Protein AF-A0A7W3XSY8-F1 (afdb_monomer_lite)

Radius of gyration: 22.1 Å; chains: 1; bounding box: 40×34×80 Å

Secondary structure (DSSP, 8-state):
-----SSSHHHHHHHHHHHHHHHHT-HHHHHHHHHHHHHH-PPP-TT---HHHHHHHHHHHHHHHHHHHHTT---PPPPP---PPPHHHHHHHHHHTT-

Foldseek 3Di:
DDDDDDDPVVVVVVVVVLVVLVVCLDPVNVVVVLVVQVVVQDQDFPVRDGSVNVVVVCVVCVVVQSVCVSVVNDDDDDGDDDDDDDPVRVVVVVVVVVD

pLDDT: mean 79.2, std 14.71, range [36.03, 95.69]

Structure (mmCIF, N/CA/C/O backbone):
data_AF-A0A7W3XSY8-F1
#
_entry.id   AF-A0A7W3XSY8-F1
#
loop_
_atom_site.group_PDB
_atom_site.id
_atom_site.type_symbol
_atom_site.label_atom_id
_atom_site.label_alt_id
_atom_site.label_comp_id
_atom_site.label_asym_id
_atom_site.label_entity_id
_atom_site.label_seq_id
_atom_site.pdbx_PDB_ins_code
_atom_site.Cartn_x
_atom_site.Cartn_y
_atom_site.Cartn_z
_atom_site.occupancy
_atom_site.B_iso_or_equiv
_atom_site.auth_seq_id
_atom_site.auth_comp_id
_atom_site.auth_asym_id
_atom_site.auth_atom_id
_atom_site.pdbx_PDB_model_num
ATOM 1 N N . MET A 1 1 ? -3.000 19.004 46.689 1.00 51.09 1 MET A N 1
ATOM 2 C CA . MET A 1 1 ? -2.643 18.083 45.591 1.00 51.09 1 MET A CA 1
ATOM 3 C C . MET A 1 1 ? -3.919 17.743 44.848 1.00 51.09 1 MET A C 1
ATOM 5 O O . MET A 1 1 ? -4.761 17.080 45.434 1.00 51.09 1 MET A O 1
ATOM 9 N N . GLN A 1 2 ? -4.099 18.264 43.638 1.00 36.03 2 GLN A N 1
ATOM 10 C CA . GLN A 1 2 ? -5.099 17.791 42.678 1.00 36.03 2 GLN A CA 1
ATOM 11 C C . GLN A 1 2 ? -4.615 18.225 41.289 1.00 36.03 2 GLN A C 1
ATOM 13 O O . GLN A 1 2 ? -4.706 19.389 40.916 1.00 36.03 2 GLN A O 1
ATOM 18 N N . GLU A 1 3 ? -3.999 17.270 40.598 1.00 47.47 3 GLU A N 1
ATOM 19 C CA . GLU A 1 3 ? -3.495 17.348 39.229 1.00 47.47 3 GLU A CA 1
ATOM 20 C C . GLU A 1 3 ? -4.569 16.733 38.319 1.00 47.47 3 GLU A C 1
ATOM 22 O O . GLU A 1 3 ? -4.632 15.515 38.183 1.00 47.47 3 GLU A O 1
ATOM 27 N N . HIS A 1 4 ? -5.449 17.539 37.720 1.00 47.81 4 HIS A N 1
ATOM 28 C CA . HIS A 1 4 ? -6.389 17.068 36.692 1.00 47.81 4 HIS A CA 1
ATOM 29 C C . HIS A 1 4 ? -6.524 18.132 35.603 1.00 47.81 4 HIS A C 1
ATOM 31 O O . HIS A 1 4 ? -7.519 18.844 35.520 1.00 47.81 4 HIS A O 1
ATOM 37 N N . GLY A 1 5 ? -5.479 18.283 34.793 1.00 46.94 5 GLY A N 1
ATOM 38 C CA . GLY A 1 5 ? -5.420 19.339 33.785 1.00 46.94 5 GLY A CA 1
ATOM 39 C C . GLY A 1 5 ? -4.587 18.991 32.559 1.00 46.94 5 GLY A C 1
ATOM 40 O O . GLY A 1 5 ? -3.893 19.861 32.063 1.00 46.94 5 GLY A O 1
ATOM 41 N N . ALA A 1 6 ? -4.601 17.742 32.082 1.00 51.03 6 ALA A N 1
ATOM 42 C CA . ALA A 1 6 ? -3.987 17.389 30.796 1.00 51.03 6 ALA A CA 1
ATOM 43 C C . ALA A 1 6 ? -4.449 16.005 30.306 1.00 51.03 6 ALA A C 1
ATOM 45 O O . ALA A 1 6 ? -3.773 15.011 30.551 1.00 51.03 6 ALA A O 1
ATOM 46 N N . SER A 1 7 ? -5.599 15.894 29.633 1.00 54.09 7 SER A N 1
ATOM 47 C CA . SER A 1 7 ? -5.920 14.677 28.844 1.00 54.09 7 SER A CA 1
ATOM 48 C C . SER A 1 7 ? -6.974 14.858 27.748 1.00 54.09 7 SER A C 1
ATOM 50 O O . SER A 1 7 ? -7.118 13.978 26.910 1.00 54.09 7 SER A O 1
ATOM 52 N N . THR A 1 8 ? -7.681 15.987 27.675 1.00 56.41 8 THR A N 1
ATOM 53 C CA . THR A 1 8 ? -8.770 16.159 26.697 1.00 56.41 8 THR A CA 1
ATOM 54 C C . THR A 1 8 ? -8.288 16.415 25.263 1.00 56.41 8 THR A C 1
ATOM 56 O O . THR A 1 8 ? -8.971 16.024 24.324 1.00 56.41 8 THR A O 1
ATOM 59 N N . LEU A 1 9 ? -7.098 17.002 25.066 1.00 57.22 9 LEU A N 1
ATOM 60 C CA . LEU A 1 9 ? -6.609 17.369 23.727 1.00 57.22 9 LEU A CA 1
ATOM 61 C C . LEU A 1 9 ? -6.151 16.154 22.893 1.00 57.22 9 LEU A C 1
ATOM 63 O O . LEU A 1 9 ? -6.415 16.091 21.699 1.00 57.22 9 LEU A O 1
ATOM 67 N N . GLY A 1 10 ? -5.550 15.143 23.530 1.00 56.38 10 GLY A N 1
ATOM 68 C CA . GLY A 1 10 ? -5.064 13.937 22.842 1.00 56.38 10 GLY A CA 1
ATOM 69 C C . GLY A 1 10 ? -6.144 12.901 22.504 1.00 56.38 10 GLY A C 1
ATOM 70 O O . GLY A 1 10 ? -5.854 11.926 21.813 1.00 56.38 10 GLY A O 1
ATOM 71 N N . MET A 1 11 ? -7.374 13.070 23.000 1.00 56.19 11 MET A N 1
ATOM 72 C CA . MET A 1 11 ? -8.499 12.179 22.682 1.00 56.19 11 MET A CA 1
ATOM 73 C C . MET A 1 11 ? -9.182 12.594 21.374 1.00 56.19 11 MET A C 1
ATOM 75 O O . MET A 1 11 ? -9.412 11.741 20.522 1.00 56.19 11 MET A O 1
ATOM 79 N N . ALA A 1 12 ? -9.398 13.898 21.173 1.00 60.31 12 ALA A N 1
ATOM 80 C CA . ALA A 1 12 ? -10.009 14.434 19.956 1.00 60.31 12 ALA A CA 1
ATOM 81 C C . ALA A 1 12 ? -9.128 14.225 18.707 1.00 60.31 12 ALA A C 1
ATOM 83 O O . ALA A 1 12 ? -9.630 13.872 17.645 1.00 60.31 12 ALA A O 1
ATOM 84 N N . GLU A 1 13 ? -7.801 14.366 18.831 1.00 59.69 13 GLU A N 1
ATOM 85 C CA . GLU A 1 13 ? -6.864 14.073 17.731 1.00 59.69 13 GLU A CA 1
ATOM 86 C C . GLU A 1 13 ? -6.811 12.580 17.372 1.00 59.69 13 GLU A C 1
ATOM 88 O O . GLU A 1 13 ? -6.540 12.216 16.231 1.00 59.69 13 GLU A O 1
ATOM 93 N N . LYS A 1 14 ? -7.069 11.687 18.334 1.00 61.12 14 LYS A N 1
ATOM 94 C CA . LYS A 1 14 ? -7.110 10.246 18.062 1.00 61.12 14 LYS A CA 1
ATOM 95 C C . LYS A 1 14 ? -8.379 9.834 17.328 1.00 61.12 14 LYS A C 1
ATOM 97 O O . LYS A 1 14 ? -8.290 8.973 16.457 1.00 61.12 14 LYS A O 1
ATOM 102 N N . GLU A 1 15 ? -9.521 10.434 17.655 1.00 62.06 15 GLU A N 1
ATOM 103 C CA . GLU A 1 15 ? -10.778 10.209 16.931 1.00 62.06 15 GLU A CA 1
ATOM 104 C C . GLU A 1 15 ? -10.674 10.658 15.470 1.00 62.06 15 GLU A C 1
ATOM 106 O O . GLU A 1 15 ? -11.021 9.887 14.578 1.00 62.06 15 GLU A O 1
ATOM 111 N N . THR A 1 16 ? -10.082 1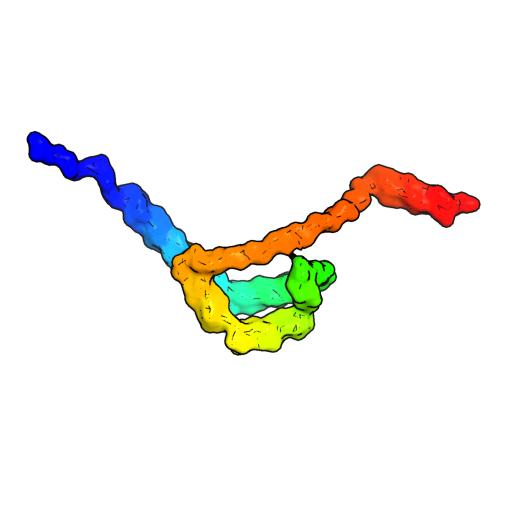1.825 15.199 1.00 71.69 16 THR A N 1
ATOM 112 C CA . THR A 1 16 ? -9.937 12.320 13.818 1.00 71.69 16 THR A CA 1
ATOM 113 C C . THR A 1 16 ? -8.997 11.451 12.977 1.00 71.69 16 THR A C 1
ATOM 115 O O . THR A 1 16 ? -9.262 11.199 11.803 1.00 71.69 16 THR A O 1
ATOM 118 N N . VAL A 1 17 ? -7.915 10.930 13.566 1.00 72.19 17 VAL A N 1
ATOM 119 C CA . VAL A 1 17 ? -7.002 9.997 12.880 1.00 72.19 17 VAL A CA 1
ATOM 120 C C . VAL A 1 17 ? -7.678 8.650 12.602 1.00 72.19 17 VAL A C 1
ATOM 122 O O . VAL A 1 17 ? -7.430 8.055 11.554 1.00 72.19 17 VAL A O 1
ATOM 125 N N . GLN A 1 18 ? -8.539 8.173 13.505 1.00 72.38 18 GLN A N 1
ATOM 126 C CA . GLN A 1 18 ? -9.322 6.947 13.306 1.00 72.38 18 GLN A CA 1
ATOM 127 C C . GLN A 1 18 ? -10.365 7.120 12.190 1.00 72.38 18 GLN A C 1
ATOM 129 O O . GLN A 1 18 ? -10.483 6.238 11.338 1.00 72.38 18 GLN A O 1
ATOM 134 N N . GLU A 1 19 ? -11.061 8.261 12.139 1.00 76.50 19 GLU A N 1
ATOM 135 C CA . GLU A 1 19 ? -11.997 8.590 11.052 1.00 76.50 19 GLU A CA 1
ATOM 136 C C . GLU A 1 19 ? -11.288 8.676 9.695 1.00 76.50 19 GLU A C 1
ATOM 138 O O . GLU A 1 19 ? -11.694 8.008 8.741 1.00 76.50 19 GLU A O 1
ATOM 143 N N . LEU A 1 20 ? -10.168 9.403 9.618 1.00 77.94 20 LEU A N 1
ATOM 144 C CA . LEU A 1 20 ? -9.360 9.499 8.396 1.00 77.94 20 LEU A CA 1
ATOM 145 C C . LEU A 1 20 ? -8.802 8.138 7.956 1.00 77.94 20 LEU A C 1
ATOM 147 O O . LEU A 1 20 ? -8.732 7.855 6.760 1.00 77.94 20 LEU A O 1
ATOM 151 N N . ALA A 1 21 ? -8.410 7.277 8.899 1.00 78.50 21 ALA A N 1
ATOM 152 C CA . ALA A 1 21 ? -7.985 5.914 8.589 1.00 78.50 21 ALA A CA 1
ATOM 153 C C . ALA A 1 21 ? -9.143 5.071 8.030 1.00 78.50 21 ALA A C 1
ATOM 155 O O . ALA A 1 21 ? -8.926 4.267 7.122 1.00 78.50 21 ALA A O 1
ATOM 156 N N . GLY A 1 22 ? -10.367 5.280 8.523 1.00 80.62 22 GLY A N 1
ATOM 157 C CA . GLY A 1 22 ? -11.579 4.680 7.969 1.00 80.62 22 GLY A CA 1
ATOM 158 C C . GLY A 1 22 ? -11.797 5.069 6.506 1.00 80.62 22 GLY A C 1
ATOM 159 O O . GLY A 1 22 ? -11.946 4.191 5.657 1.00 80.62 22 GLY A O 1
ATOM 160 N N . GLU A 1 23 ? -11.724 6.364 6.190 1.00 85.88 23 GLU A N 1
ATOM 161 C CA . GLU A 1 23 ? -11.859 6.866 4.813 1.00 85.88 23 GLU A CA 1
ATOM 162 C C . GLU A 1 23 ? -10.713 6.411 3.896 1.00 85.88 23 GLU A C 1
ATOM 164 O O . GLU A 1 23 ? -10.926 6.071 2.729 1.00 85.88 23 GLU A O 1
ATOM 169 N N . LEU A 1 24 ? -9.483 6.365 4.414 1.00 88.50 24 LEU A N 1
ATOM 170 C CA . LEU A 1 24 ? -8.310 5.919 3.664 1.00 88.50 24 LEU A CA 1
ATOM 171 C C . LEU A 1 24 ? -8.441 4.455 3.226 1.00 88.50 24 LEU A C 1
ATOM 173 O O . LEU A 1 24 ? -8.071 4.112 2.098 1.00 88.50 24 LEU A O 1
ATOM 177 N N . LEU A 1 25 ? -8.948 3.605 4.120 1.00 89.94 25 LEU A N 1
ATOM 178 C CA . LEU A 1 25 ? -9.081 2.163 3.913 1.00 89.94 25 LEU A CA 1
ATOM 179 C C . LEU A 1 25 ? -10.425 1.759 3.298 1.00 89.94 25 LEU A C 1
ATOM 181 O O . LEU A 1 25 ? -10.671 0.564 3.100 1.00 89.94 25 LEU A O 1
ATOM 185 N N . ASP A 1 26 ? -11.264 2.736 2.955 1.00 91.94 26 ASP A N 1
ATOM 186 C CA . ASP A 1 26 ? -12.504 2.508 2.233 1.00 91.94 26 ASP A CA 1
ATOM 187 C C . ASP A 1 26 ? -12.252 1.791 0.895 1.00 91.94 26 ASP A C 1
ATOM 189 O O . ASP A 1 26 ? -11.301 2.068 0.156 1.00 91.94 26 ASP A O 1
ATOM 193 N N . SER A 1 27 ? -13.130 0.843 0.569 1.00 90.81 27 SER A N 1
ATOM 194 C CA . SER A 1 27 ? -12.961 -0.008 -0.608 1.00 90.81 27 SER A CA 1
ATOM 195 C C . SER A 1 27 ? -12.996 0.774 -1.923 1.00 90.81 27 SER A C 1
ATOM 197 O O . SER A 1 27 ? -12.219 0.461 -2.833 1.00 90.81 27 SER A O 1
ATOM 199 N N . ASP A 1 28 ? -13.814 1.825 -2.022 1.00 93.56 28 ASP A N 1
ATOM 200 C CA . ASP A 1 28 ? -13.864 2.667 -3.214 1.00 93.56 28 ASP A CA 1
ATOM 201 C C . ASP A 1 28 ? -12.602 3.512 -3.322 1.00 93.56 28 ASP A C 1
ATOM 203 O O . ASP A 1 28 ? -12.043 3.651 -4.417 1.00 93.56 28 ASP A O 1
ATOM 207 N N . ASN A 1 29 ? -12.102 4.025 -2.196 1.00 94.50 29 ASN A N 1
ATOM 208 C CA . ASN A 1 29 ? -10.835 4.744 -2.167 1.00 94.50 29 ASN A CA 1
ATOM 209 C C . ASN A 1 29 ? -9.658 3.871 -2.625 1.00 94.50 29 ASN A C 1
ATOM 211 O O . ASN A 1 29 ? -8.907 4.264 -3.525 1.00 94.50 29 ASN A O 1
ATOM 215 N N . LEU A 1 30 ? -9.542 2.656 -2.089 1.00 93.44 30 LEU A N 1
ATOM 216 C CA . LEU A 1 30 ? -8.493 1.707 -2.470 1.00 93.44 30 LEU A CA 1
ATOM 217 C C . LEU A 1 30 ? -8.585 1.308 -3.951 1.00 93.44 30 LEU A C 1
ATOM 219 O O . LEU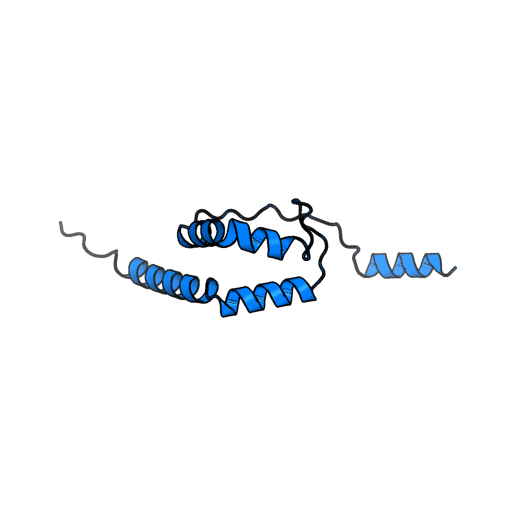 A 1 30 ? -7.566 1.231 -4.644 1.00 93.44 30 LEU A O 1
ATOM 223 N N . ASN A 1 31 ? -9.798 1.126 -4.476 1.00 94.12 31 ASN A N 1
ATOM 224 C CA . ASN A 1 31 ? -10.013 0.845 -5.895 1.00 94.12 31 ASN A CA 1
ATOM 225 C C . ASN A 1 31 ? -9.590 2.019 -6.792 1.00 94.12 31 ASN A C 1
ATOM 227 O O . ASN A 1 31 ? -8.983 1.802 -7.848 1.00 94.12 31 ASN A O 1
ATOM 231 N N . ARG A 1 32 ? -9.888 3.264 -6.394 1.00 95.31 32 ARG A N 1
ATOM 232 C CA . ARG A 1 32 ? -9.413 4.465 -7.105 1.00 95.31 32 ARG A CA 1
ATOM 233 C C . ARG A 1 32 ? -7.887 4.554 -7.078 1.00 95.31 32 ARG A C 1
ATOM 235 O O . ARG A 1 32 ? -7.285 4.783 -8.128 1.00 95.31 32 ARG A O 1
ATOM 242 N N . ALA A 1 33 ? -7.270 4.304 -5.924 1.00 92.62 33 ALA A N 1
ATOM 243 C CA . ALA A 1 33 ? -5.818 4.303 -5.773 1.00 92.62 33 ALA A CA 1
ATOM 244 C C . ALA A 1 33 ? -5.152 3.270 -6.696 1.00 92.62 33 ALA A C 1
ATOM 246 O O . ALA A 1 33 ? -4.245 3.619 -7.454 1.00 92.62 33 ALA A O 1
ATOM 247 N N . TYR A 1 34 ? -5.656 2.031 -6.726 1.00 92.06 34 TYR A N 1
ATOM 248 C CA . TYR A 1 34 ? -5.139 0.990 -7.620 1.00 92.06 34 TYR A CA 1
ATOM 249 C C . TYR A 1 34 ? -5.222 1.396 -9.100 1.00 92.06 34 TYR A C 1
ATOM 251 O O . TYR A 1 34 ? -4.241 1.276 -9.839 1.00 92.06 34 TYR A O 1
ATOM 259 N N . LYS A 1 35 ? -6.367 1.935 -9.543 1.00 93.94 35 LYS A N 1
ATOM 260 C CA . LYS A 1 35 ? -6.540 2.412 -10.927 1.00 93.94 35 LYS A CA 1
ATOM 261 C C . LYS A 1 35 ? -5.537 3.510 -11.282 1.00 93.94 35 LYS A C 1
ATOM 263 O O . LYS A 1 35 ? -4.993 3.497 -12.386 1.00 93.94 35 LYS A O 1
ATOM 268 N N . GLN A 1 36 ? -5.271 4.433 -10.360 1.00 94.31 36 GLN A N 1
ATOM 269 C CA . GLN A 1 36 ? -4.299 5.500 -10.578 1.00 94.31 36 GLN A CA 1
ATOM 270 C C . GLN A 1 36 ? -2.867 4.962 -10.679 1.00 94.31 36 GLN A C 1
ATOM 272 O O . GLN A 1 36 ? -2.135 5.372 -11.577 1.00 94.31 36 GLN A O 1
ATOM 277 N N . VAL A 1 37 ? -2.477 4.021 -9.813 1.00 91.12 37 VAL A N 1
ATOM 278 C CA . VAL A 1 37 ? -1.156 3.367 -9.876 1.00 91.12 37 VAL A CA 1
ATOM 279 C C . VAL A 1 37 ? -0.979 2.651 -11.211 1.00 91.12 37 VAL A C 1
ATOM 281 O O . VAL A 1 37 ? 0.036 2.846 -11.879 1.00 91.12 37 VAL A O 1
ATOM 284 N N . LYS A 1 38 ? -2.006 1.916 -11.656 1.00 90.38 38 LYS A N 1
ATOM 285 C CA . LYS A 1 38 ? -2.022 1.288 -12.981 1.00 90.38 38 LYS A CA 1
ATOM 286 C C . LYS A 1 38 ? -1.839 2.308 -14.099 1.00 90.38 38 LYS A C 1
ATOM 288 O O . LYS A 1 38 ? -1.005 2.089 -14.962 1.00 90.38 38 LYS A O 1
ATOM 293 N N . ARG A 1 39 ? -2.540 3.445 -14.046 1.00 91.50 39 ARG A N 1
ATOM 294 C CA . ARG A 1 39 ? -2.427 4.525 -15.044 1.00 91.50 39 ARG A CA 1
ATOM 295 C C . ARG A 1 39 ? -1.060 5.216 -15.056 1.00 91.50 39 ARG A C 1
ATOM 297 O O . ARG A 1 39 ? -0.692 5.795 -16.070 1.00 91.50 39 ARG A O 1
ATOM 304 N N . ASN A 1 40 ? -0.327 5.206 -13.947 1.00 89.38 40 ASN A N 1
ATOM 305 C CA . ASN A 1 40 ? 0.977 5.863 -13.869 1.00 89.38 40 ASN A CA 1
ATOM 306 C C . ASN A 1 40 ? 2.103 5.027 -14.503 1.00 89.38 40 ASN A C 1
ATOM 308 O O . ASN A 1 40 ? 3.136 5.606 -14.825 1.00 89.38 40 ASN A O 1
ATOM 312 N N . HIS A 1 41 ? 1.917 3.709 -14.686 1.00 81.62 41 HIS A N 1
ATOM 313 C CA . HIS A 1 41 ? 2.873 2.801 -15.349 1.00 81.62 41 HIS A CA 1
ATOM 314 C C . HIS A 1 41 ? 4.342 3.002 -14.907 1.00 81.62 41 HIS A C 1
ATOM 316 O O . HIS A 1 41 ? 5.263 3.008 -15.723 1.00 81.62 41 HIS A O 1
ATOM 322 N N . GLY A 1 42 ? 4.559 3.226 -13.607 1.00 79.94 42 GLY A N 1
ATOM 323 C CA . GLY A 1 42 ? 5.885 3.495 -13.051 1.00 79.94 42 GLY A CA 1
ATOM 324 C C . GLY A 1 42 ? 6.811 2.277 -13.088 1.00 79.94 42 GLY A C 1
ATOM 325 O O . GLY A 1 42 ? 6.361 1.139 -13.205 1.00 79.94 42 GLY A O 1
ATOM 326 N N . ALA A 1 43 ? 8.117 2.521 -12.951 1.00 82.56 43 ALA A N 1
ATOM 327 C CA . ALA A 1 43 ? 9.094 1.451 -12.763 1.00 82.56 43 ALA A CA 1
ATOM 328 C C . ALA A 1 43 ? 8.824 0.687 -11.448 1.00 82.56 43 ALA A C 1
ATOM 330 O O . ALA A 1 43 ? 8.389 1.313 -10.475 1.00 82.56 43 ALA A O 1
ATOM 331 N N . PRO A 1 44 ? 9.098 -0.631 -11.402 1.00 85.06 44 PRO A N 1
ATOM 332 C CA . PRO A 1 44 ? 8.915 -1.430 -10.196 1.00 85.06 44 PRO A CA 1
ATOM 333 C C . PRO A 1 44 ? 9.783 -0.923 -9.038 1.00 85.06 44 PRO A C 1
ATOM 335 O O . PRO A 1 44 ? 10.836 -0.304 -9.236 1.00 85.06 44 PRO A O 1
ATOM 338 N N . GLY A 1 45 ? 9.312 -1.186 -7.819 1.00 85.88 45 GLY A N 1
ATOM 339 C CA . GLY A 1 45 ? 10.024 -0.866 -6.588 1.00 85.88 45 GLY A CA 1
ATOM 340 C C . GLY A 1 45 ? 11.213 -1.794 -6.333 1.00 85.88 45 GLY A C 1
ATOM 341 O O . GLY A 1 45 ? 11.628 -2.578 -7.183 1.00 85.88 45 GLY A O 1
ATOM 342 N N . ILE A 1 46 ? 11.762 -1.721 -5.118 1.00 85.06 46 ILE A N 1
ATOM 343 C CA . ILE A 1 46 ? 12.859 -2.604 -4.678 1.00 85.06 46 ILE A CA 1
ATOM 344 C C . ILE A 1 46 ? 12.448 -4.082 -4.594 1.00 85.06 46 ILE A C 1
ATOM 346 O O . ILE A 1 46 ? 13.305 -4.958 -4.554 1.00 85.06 46 ILE A O 1
ATOM 350 N N . ASP A 1 47 ? 11.145 -4.338 -4.517 1.00 84.12 47 ASP A N 1
ATOM 351 C CA . ASP A 1 47 ? 10.523 -5.659 -4.498 1.00 84.12 47 ASP A CA 1
ATOM 352 C C . ASP A 1 47 ? 10.395 -6.262 -5.903 1.00 84.12 47 ASP A C 1
ATOM 354 O O . ASP A 1 47 ? 10.077 -7.440 -6.030 1.00 84.12 47 ASP A O 1
ATOM 358 N N . GLY A 1 48 ? 10.658 -5.476 -6.953 1.00 87.06 48 GLY A N 1
ATOM 359 C CA . GLY A 1 48 ? 10.569 -5.913 -8.343 1.00 87.06 48 GLY A CA 1
ATOM 360 C C . GLY A 1 48 ? 9.141 -6.102 -8.858 1.00 87.06 48 GLY A C 1
ATOM 361 O O . GLY A 1 48 ? 8.984 -6.480 -10.015 1.00 87.06 48 GLY A O 1
ATOM 362 N N . MET A 1 49 ? 8.118 -5.816 -8.046 1.00 89.88 49 MET A N 1
ATOM 363 C CA . MET A 1 49 ? 6.722 -6.083 -8.389 1.00 89.88 49 MET A CA 1
ATOM 364 C C . MET A 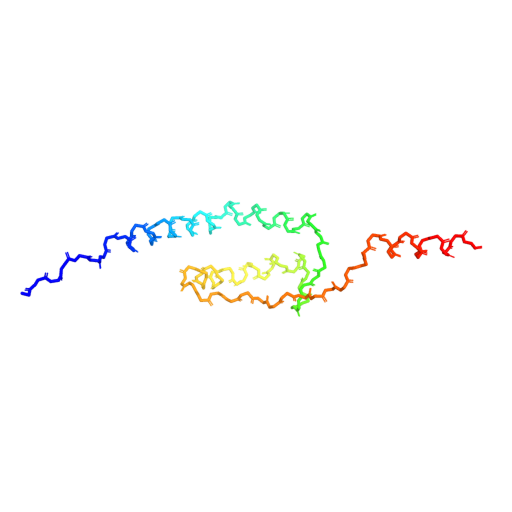1 49 ? 6.217 -5.088 -9.437 1.00 89.88 49 MET A C 1
ATOM 366 O O . MET A 1 49 ? 6.250 -3.869 -9.225 1.00 89.88 49 MET A O 1
ATOM 370 N N . ILE A 1 50 ? 5.708 -5.602 -10.558 1.00 89.88 50 ILE A N 1
ATOM 371 C CA . ILE A 1 50 ? 5.046 -4.777 -11.581 1.00 89.88 50 ILE A CA 1
ATOM 372 C C . ILE A 1 50 ? 3.548 -4.630 -11.290 1.00 89.88 50 ILE A C 1
ATOM 374 O O . ILE A 1 50 ? 2.948 -5.379 -10.515 1.00 89.88 50 ILE A O 1
ATOM 378 N N . VAL A 1 51 ? 2.901 -3.640 -11.907 1.00 87.88 51 VAL A N 1
ATOM 379 C CA . VAL A 1 51 ? 1.504 -3.304 -11.584 1.00 87.88 51 VAL A CA 1
ATOM 380 C C . VAL A 1 51 ? 0.508 -4.403 -11.974 1.00 87.88 51 VAL A C 1
ATOM 382 O O . VAL A 1 51 ? -0.572 -4.518 -11.385 1.00 87.88 51 VAL A O 1
ATOM 385 N N . GLU A 1 52 ? 0.880 -5.242 -12.936 1.00 87.94 52 GLU A N 1
ATOM 386 C CA . GLU A 1 52 ? 0.151 -6.436 -13.355 1.00 87.94 52 GLU A CA 1
ATOM 387 C C . GLU A 1 52 ? 0.136 -7.515 -12.259 1.00 87.94 52 GLU A C 1
ATOM 389 O O . GLU A 1 52 ? -0.876 -8.194 -12.081 1.00 87.94 52 GLU A O 1
ATOM 394 N N . GLU A 1 53 ? 1.217 -7.629 -11.484 1.00 90.81 53 GLU A N 1
ATOM 395 C CA . GLU A 1 53 ? 1.371 -8.583 -10.375 1.00 90.81 53 GLU A CA 1
ATOM 396 C C . GLU A 1 53 ? 0.730 -8.076 -9.076 1.00 90.81 53 GLU A C 1
ATOM 398 O O . GLU A 1 53 ? 0.327 -8.866 -8.218 1.00 90.81 53 GLU A O 1
ATOM 403 N N . ALA A 1 54 ? 0.555 -6.756 -8.956 1.00 90.62 54 ALA A N 1
ATOM 404 C CA . ALA A 1 54 ? 0.002 -6.130 -7.761 1.00 90.62 54 ALA A CA 1
ATOM 405 C C . ALA A 1 54 ? -1.431 -6.593 -7.446 1.00 90.62 54 ALA A C 1
ATOM 407 O O . ALA A 1 54 ? -1.770 -6.790 -6.282 1.00 90.62 54 ALA A O 1
ATOM 408 N N . LEU A 1 55 ? -2.295 -6.791 -8.451 1.00 90.88 55 LEU A N 1
ATOM 409 C CA . LEU A 1 55 ? -3.685 -7.195 -8.198 1.00 90.88 55 LEU A CA 1
ATOM 410 C C . LEU A 1 55 ? -3.806 -8.633 -7.654 1.00 90.88 55 LEU A C 1
ATOM 412 O O . LEU A 1 55 ? -4.512 -8.808 -6.658 1.00 90.88 55 LEU A O 1
ATOM 416 N N . PRO A 1 56 ? -3.155 -9.654 -8.249 1.00 93.56 56 PRO A N 1
ATOM 417 C CA . PRO A 1 56 ? -3.062 -10.984 -7.648 1.00 93.56 56 PRO A CA 1
ATOM 418 C C . PRO A 1 56 ? -2.540 -10.953 -6.209 1.00 93.56 56 PRO A C 1
ATOM 420 O O . PRO A 1 56 ? -3.181 -11.520 -5.325 1.00 93.56 56 PRO A O 1
ATOM 423 N N . TRP A 1 57 ? -1.448 -10.224 -5.957 1.00 93.50 57 TRP A N 1
ATOM 424 C CA . TRP A 1 57 ? -0.859 -10.140 -4.622 1.00 93.50 57 TRP A CA 1
ATOM 425 C C . TRP A 1 57 ? -1.813 -9.502 -3.607 1.00 93.50 57 TRP A C 1
ATOM 427 O O . TRP A 1 57 ? -2.022 -10.048 -2.522 1.00 93.50 57 TRP A O 1
ATOM 437 N N . LEU A 1 58 ? -2.460 -8.390 -3.980 1.00 93.06 58 LEU A N 1
ATOM 438 C CA . LEU A 1 58 ? -3.446 -7.717 -3.137 1.00 93.06 58 LEU A CA 1
ATOM 439 C C . LEU A 1 58 ? -4.625 -8.636 -2.812 1.00 93.06 58 LEU A C 1
ATOM 441 O O . LEU A 1 58 ? -5.069 -8.647 -1.673 1.00 93.06 58 LEU A O 1
ATOM 445 N N . ARG A 1 59 ? -5.123 -9.445 -3.753 1.00 92.31 59 ARG A N 1
ATOM 446 C CA . ARG A 1 59 ? -6.232 -10.379 -3.47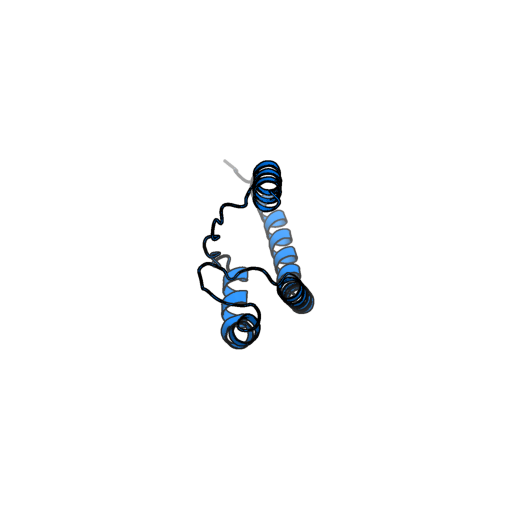1 1.00 92.31 59 ARG A CA 1
ATOM 447 C C . ARG A 1 59 ? -5.892 -11.403 -2.391 1.00 92.31 59 ARG A C 1
ATOM 449 O O . ARG A 1 59 ? -6.773 -11.768 -1.623 1.00 92.31 59 ARG A O 1
ATOM 456 N N . GLU A 1 60 ? -4.642 -11.844 -2.334 1.00 95.69 60 GLU A N 1
ATOM 457 C CA . GLU A 1 60 ? -4.179 -12.833 -1.359 1.00 95.69 60 GLU A CA 1
ATOM 458 C C . GLU A 1 60 ? -3.782 -12.200 -0.012 1.00 95.69 60 GLU A C 1
ATOM 460 O O . GLU A 1 60 ? -3.997 -12.793 1.044 1.00 95.69 60 GLU A O 1
ATOM 465 N N . HIS A 1 61 ? -3.237 -10.978 -0.026 1.00 94.44 61 HIS A N 1
ATOM 466 C CA . HIS A 1 61 ? -2.612 -10.360 1.152 1.00 94.44 61 HIS A CA 1
ATOM 467 C C . HIS A 1 61 ? -3.398 -9.184 1.753 1.00 94.44 61 HIS A C 1
ATOM 469 O O . HIS A 1 61 ? -3.015 -8.682 2.815 1.00 94.44 61 HIS A O 1
ATOM 475 N N . ARG A 1 62 ? -4.491 -8.740 1.113 1.00 93.19 62 ARG A N 1
ATOM 476 C CA . ARG A 1 62 ? -5.252 -7.530 1.481 1.00 93.19 62 ARG A CA 1
ATOM 477 C C . ARG A 1 62 ? -5.613 -7.475 2.955 1.00 93.19 62 ARG A C 1
ATOM 479 O O . ARG A 1 62 ? -5.330 -6.466 3.585 1.00 93.19 62 ARG A O 1
ATOM 486 N N . ASP A 1 63 ? -6.207 -8.525 3.507 1.00 93.38 63 ASP A N 1
ATOM 487 C CA . ASP A 1 63 ? -6.741 -8.459 4.871 1.00 93.38 63 ASP A CA 1
ATOM 488 C C . ASP A 1 63 ? -5.623 -8.246 5.901 1.00 93.38 63 ASP A C 1
ATOM 490 O O . ASP A 1 63 ? -5.725 -7.375 6.765 1.00 93.38 63 ASP A O 1
ATOM 494 N N . LYS A 1 64 ? -4.493 -8.948 5.735 1.00 94.75 64 LYS A N 1
ATOM 495 C CA . LYS A 1 64 ? -3.298 -8.764 6.574 1.00 94.75 64 LYS A CA 1
ATOM 496 C C . LYS A 1 64 ? -2.690 -7.371 6.404 1.00 94.75 64 LYS A C 1
ATOM 498 O O . LYS A 1 64 ? -2.276 -6.758 7.388 1.00 94.75 64 LYS A O 1
ATOM 503 N N . LEU A 1 65 ? -2.634 -6.866 5.170 1.00 92.75 65 LEU A N 1
ATOM 504 C CA . LEU A 1 65 ? -2.131 -5.524 4.879 1.00 92.75 65 LEU A CA 1
ATOM 505 C C . LEU A 1 65 ? -2.990 -4.453 5.563 1.00 92.75 65 LEU A C 1
ATOM 507 O O . LEU A 1 65 ? -2.453 -3.630 6.302 1.00 92.75 65 LEU A O 1
ATOM 511 N N . LEU A 1 66 ? -4.310 -4.489 5.363 1.00 92.50 66 LEU A N 1
ATOM 512 C CA . LEU A 1 66 ? -5.244 -3.521 5.941 1.00 92.50 66 LEU A CA 1
ATOM 513 C C . LEU A 1 66 ? -5.207 -3.552 7.468 1.00 92.50 66 LEU A C 1
ATOM 515 O O . LEU A 1 66 ? -5.089 -2.495 8.085 1.00 92.50 66 LEU A O 1
ATOM 519 N N . GLN A 1 67 ? -5.201 -4.745 8.068 1.00 92.56 67 GLN A N 1
ATOM 520 C CA . GLN A 1 67 ? -5.058 -4.893 9.514 1.00 92.56 67 GLN A CA 1
ATOM 521 C C . GLN A 1 67 ? -3.755 -4.256 10.016 1.00 92.56 67 GLN A C 1
ATOM 523 O O . GLN A 1 67 ? -3.763 -3.505 10.989 1.00 92.56 67 GLN A O 1
ATOM 528 N N . SER A 1 68 ? -2.629 -4.486 9.330 1.00 92.62 68 SER A N 1
ATOM 529 C CA . SER A 1 68 ? -1.351 -3.888 9.732 1.00 92.62 68 SER A CA 1
ATOM 530 C C . SER A 1 68 ? -1.351 -2.356 9.656 1.00 92.62 68 SER A C 1
ATOM 532 O O . SER A 1 68 ? -0.692 -1.712 10.472 1.00 92.62 68 SER A O 1
ATOM 534 N N . ILE A 1 69 ? -2.091 -1.766 8.710 1.00 90.31 69 ILE A N 1
ATOM 535 C CA . ILE A 1 69 ? -2.236 -0.311 8.584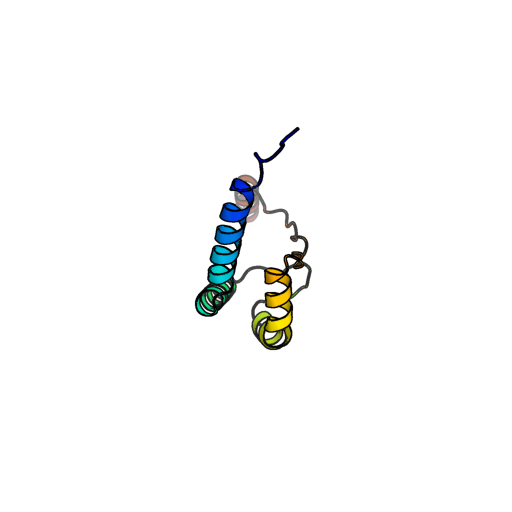 1.00 90.31 69 ILE A CA 1
ATOM 536 C C . ILE A 1 69 ? -3.127 0.228 9.710 1.00 90.31 69 ILE A C 1
ATOM 538 O O . ILE A 1 69 ? -2.741 1.196 10.361 1.00 90.31 69 ILE A O 1
ATOM 542 N N . GLN A 1 70 ? -4.258 -0.426 9.996 1.00 88.19 70 GLN A N 1
ATOM 543 C CA . GLN A 1 70 ? -5.159 -0.055 11.099 1.00 88.19 70 GLN A CA 1
ATOM 544 C C . GLN A 1 70 ? -4.469 -0.117 12.465 1.00 88.19 70 GLN A C 1
ATOM 546 O O . GLN A 1 70 ? -4.658 0.759 13.303 1.00 88.19 70 GLN A O 1
ATOM 551 N N . GLU A 1 71 ? -3.628 -1.128 12.681 1.00 89.25 71 GLU A N 1
ATOM 552 C CA . GLU A 1 71 ? -2.853 -1.287 13.915 1.00 89.25 71 GLU A CA 1
ATOM 553 C C . GLU A 1 71 ? -1.602 -0.387 13.968 1.00 89.25 71 GLU A C 1
ATOM 555 O O . GLU A 1 71 ? -0.868 -0.419 14.957 1.00 89.25 71 GLU A O 1
ATOM 560 N N . GLY A 1 72 ? -1.313 0.381 12.909 1.00 88.12 72 GLY A N 1
ATOM 561 C CA . GLY A 1 72 ? -0.123 1.236 12.816 1.00 88.12 72 GLY A CA 1
ATOM 562 C C . GLY A 1 72 ? 1.205 0.469 12.725 1.00 88.12 72 GLY A C 1
ATOM 563 O O . GLY A 1 72 ? 2.267 1.022 13.006 1.00 88.12 72 GLY A O 1
ATOM 564 N N . LYS A 1 73 ? 1.166 -0.816 12.356 1.00 92.06 73 LYS A N 1
ATOM 565 C CA . LYS A 1 73 ? 2.333 -1.711 12.245 1.00 92.06 73 LYS A CA 1
ATOM 566 C C . LYS A 1 73 ? 2.910 -1.790 10.833 1.00 92.06 73 LYS A C 1
ATOM 568 O O . LYS A 1 73 ? 4.003 -2.332 10.657 1.00 92.06 73 LYS A O 1
ATOM 573 N N . TYR A 1 74 ? 2.188 -1.288 9.834 1.00 90.81 74 TYR A N 1
ATOM 574 C CA . TYR A 1 74 ? 2.646 -1.268 8.451 1.00 90.81 74 TYR A CA 1
ATOM 575 C C . TYR A 1 74 ? 3.929 -0.440 8.306 1.00 90.81 74 TYR A C 1
ATOM 577 O O . TYR A 1 74 ? 3.991 0.719 8.715 1.00 90.81 74 TYR A O 1
ATOM 585 N N . LYS A 1 75 ? 4.959 -1.038 7.701 1.00 90.94 75 LYS A N 1
ATOM 586 C CA . LYS A 1 75 ? 6.221 -0.369 7.376 1.00 90.94 75 LYS A CA 1
ATOM 587 C C . LYS A 1 75 ? 6.372 -0.329 5.868 1.00 90.94 75 LYS A C 1
ATOM 589 O O . LYS A 1 75 ? 6.359 -1.370 5.218 1.00 90.94 75 LYS A O 1
ATOM 594 N N . THR A 1 76 ? 6.524 0.871 5.325 1.00 88.62 76 THR A N 1
ATOM 595 C CA . THR A 1 76 ? 6.762 1.051 3.898 1.00 88.62 76 THR A CA 1
ATOM 596 C C . THR A 1 76 ? 8.141 0.526 3.517 1.00 88.62 76 THR A C 1
ATOM 598 O O . THR A 1 76 ? 9.123 0.701 4.244 1.00 88.62 76 THR A O 1
ATOM 601 N N . SER A 1 77 ? 8.218 -0.114 2.353 1.00 86.38 77 SER A N 1
ATOM 602 C CA . SER A 1 77 ? 9.493 -0.495 1.757 1.00 86.38 77 SER A CA 1
ATOM 603 C C . SER A 1 77 ? 10.328 0.753 1.439 1.00 86.38 77 SER A C 1
ATOM 605 O O . SER A 1 77 ? 9.768 1.780 1.035 1.00 86.38 77 SER A O 1
ATOM 607 N N . PRO A 1 78 ? 11.662 0.697 1.594 1.00 84.88 78 PRO A N 1
ATOM 608 C CA . PRO A 1 78 ? 12.524 1.798 1.191 1.00 84.88 78 PRO A CA 1
ATOM 609 C C . PRO A 1 78 ? 12.356 2.133 -0.299 1.00 84.88 78 PRO A C 1
ATOM 611 O O . PRO A 1 78 ? 12.177 1.256 -1.142 1.00 84.88 78 PRO A O 1
ATOM 614 N N . VAL A 1 79 ? 12.419 3.424 -0.631 1.00 81.62 79 VAL A N 1
ATOM 615 C CA . VAL A 1 79 ? 12.222 3.914 -2.004 1.00 81.62 79 VAL A CA 1
ATOM 616 C C . VAL A 1 79 ? 13.501 3.735 -2.822 1.00 81.62 79 VAL A C 1
ATOM 618 O O . VAL A 1 79 ? 14.586 4.125 -2.380 1.00 81.62 79 VAL A O 1
ATOM 621 N N . TRP A 1 80 ? 13.378 3.207 -4.045 1.00 75.38 80 TRP A N 1
ATOM 622 C CA . TRP A 1 80 ? 14.514 3.100 -4.958 1.00 75.38 80 TRP A CA 1
ATOM 623 C C . TRP A 1 80 ? 14.905 4.480 -5.502 1.00 75.38 80 TRP A C 1
ATOM 625 O O . TRP A 1 80 ? 14.130 5.149 -6.186 1.00 75.38 80 TRP A O 1
ATOM 635 N N . ARG A 1 81 ? 16.124 4.930 -5.191 1.00 76.88 81 ARG A N 1
ATOM 636 C CA . ARG A 1 81 ? 16.650 6.212 -5.673 1.00 76.88 81 ARG A CA 1
ATOM 637 C C . ARG A 1 81 ? 17.290 6.037 -7.047 1.00 76.88 81 ARG A C 1
ATOM 639 O O . ARG A 1 81 ? 18.437 5.609 -7.146 1.00 76.88 81 ARG A O 1
ATOM 646 N N . LYS A 1 82 ? 16.572 6.422 -8.103 1.00 66.19 82 LYS A N 1
ATOM 647 C CA . LYS A 1 82 ? 17.149 6.584 -9.443 1.00 66.19 82 LYS A CA 1
ATOM 648 C C . LYS A 1 82 ? 17.662 8.016 -9.607 1.00 66.19 82 LYS A C 1
ATOM 650 O O . LYS A 1 82 ? 16.927 8.962 -9.335 1.00 66.19 82 LYS A O 1
ATOM 655 N N . LYS A 1 83 ? 18.909 8.186 -10.065 1.00 71.44 83 LYS A N 1
ATOM 656 C CA . LYS A 1 83 ? 19.409 9.501 -10.492 1.00 71.44 83 LYS A CA 1
ATOM 657 C C . LYS A 1 83 ? 18.648 9.891 -11.761 1.00 71.44 83 LYS A C 1
ATOM 659 O O . LYS A 1 83 ? 18.819 9.252 -12.797 1.00 71.44 83 LYS A O 1
ATOM 664 N N . LEU A 1 84 ? 17.764 10.878 -11.653 1.00 71.56 84 LEU A N 1
ATOM 665 C CA . LEU A 1 84 ? 17.101 11.470 -12.810 1.00 71.56 84 LEU A CA 1
ATOM 666 C C . LEU A 1 84 ? 18.046 12.514 -13.418 1.00 71.56 84 LEU A C 1
ATOM 668 O O . LEU A 1 84 ? 18.628 13.291 -12.658 1.00 71.56 84 LEU A O 1
ATOM 672 N N . PRO A 1 85 ? 18.245 12.517 -14.745 1.00 73.38 85 PRO A N 1
ATOM 673 C CA . PRO A 1 85 ? 19.016 13.565 -15.391 1.00 73.38 85 PRO A CA 1
ATOM 674 C C . PRO A 1 85 ? 18.289 14.896 -15.220 1.00 73.38 85 PRO A C 1
ATOM 676 O O . PRO A 1 85 ? 17.072 14.991 -15.405 1.00 73.38 85 PRO A O 1
ATOM 679 N N . ASN A 1 86 ? 19.041 15.925 -14.846 1.00 75.19 86 ASN A N 1
ATOM 680 C CA . AS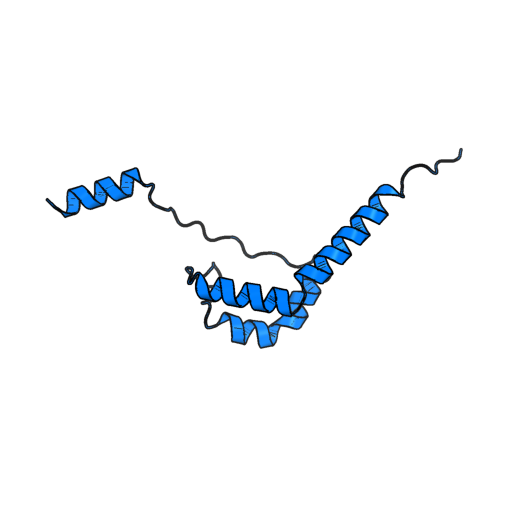N A 1 86 ? 18.497 17.272 -14.761 1.00 75.19 86 ASN A CA 1
ATOM 681 C C . ASN A 1 86 ? 18.252 17.797 -16.183 1.00 75.19 86 ASN A C 1
ATOM 683 O O . ASN A 1 86 ? 18.956 17.419 -17.118 1.00 75.19 86 ASN A O 1
ATOM 687 N N . HIS A 1 87 ? 17.280 18.697 -16.347 1.00 71.12 87 HIS A N 1
ATOM 688 C CA . HIS A 1 87 ? 16.852 19.200 -17.659 1.00 71.12 87 HIS A CA 1
ATOM 689 C C . HIS A 1 87 ? 18.019 19.685 -18.544 1.00 71.12 87 HIS A C 1
ATOM 691 O O . HIS A 1 87 ? 18.039 19.401 -19.739 1.00 71.12 87 HIS A O 1
ATOM 697 N N . MET A 1 88 ? 19.020 20.344 -17.949 1.00 67.00 88 MET A N 1
ATOM 698 C CA . MET A 1 88 ? 20.206 20.836 -18.663 1.00 67.00 88 MET A CA 1
ATOM 699 C C . MET A 1 88 ? 21.115 19.710 -19.185 1.00 67.00 88 MET A C 1
ATOM 701 O O . MET A 1 88 ? 21.691 19.834 -20.261 1.00 67.00 88 MET A O 1
ATOM 705 N N . GLU A 1 89 ? 21.229 18.591 -18.462 1.00 68.75 89 GLU A N 1
ATOM 706 C CA . GLU A 1 89 ? 22.006 17.431 -18.923 1.00 68.75 89 GLU A CA 1
ATOM 707 C C . GLU A 1 89 ? 21.284 16.707 -20.069 1.00 68.75 89 GLU A C 1
ATOM 709 O O . GLU A 1 89 ? 21.928 16.238 -21.006 1.00 68.75 89 GLU A O 1
ATOM 714 N N . ALA A 1 90 ? 19.948 16.650 -20.030 1.00 69.00 90 ALA A N 1
ATOM 715 C CA . ALA A 1 90 ? 19.149 16.008 -21.072 1.00 69.00 90 ALA A CA 1
ATOM 716 C C . ALA A 1 90 ? 19.226 16.752 -22.419 1.00 69.00 90 ALA A C 1
ATOM 718 O O . ALA A 1 90 ? 19.354 16.108 -23.459 1.00 69.00 90 ALA A O 1
ATOM 719 N N . GLU A 1 91 ? 19.195 18.090 -22.412 1.00 71.00 91 GLU A N 1
ATOM 720 C CA . GLU A 1 91 ? 19.343 18.899 -23.633 1.00 71.00 91 GLU A CA 1
ATOM 721 C C . GLU A 1 91 ? 20.751 18.799 -24.229 1.00 71.00 91 GLU A C 1
ATOM 723 O O . GLU A 1 91 ? 20.893 18.643 -25.443 1.00 71.00 91 GLU A O 1
ATOM 728 N N . TYR A 1 92 ? 21.786 18.813 -23.380 1.00 70.31 92 TYR A N 1
ATOM 729 C CA . TYR A 1 92 ? 23.175 18.680 -23.820 1.00 70.31 92 TYR A CA 1
ATOM 730 C C . TYR A 1 92 ? 23.424 17.337 -24.521 1.00 70.31 92 TYR A C 1
ATOM 732 O O . TYR A 1 92 ? 23.909 17.313 -25.653 1.00 70.31 92 TYR A O 1
ATOM 740 N N . VAL A 1 93 ? 22.995 16.225 -23.910 1.00 70.44 93 VAL A N 1
ATOM 741 C CA . VAL A 1 93 ? 23.110 14.880 -24.505 1.00 70.44 93 VAL A CA 1
ATOM 742 C C . VAL A 1 93 ? 22.361 14.786 -25.839 1.00 70.44 93 VAL A C 1
ATOM 744 O O . VAL A 1 93 ? 22.859 14.168 -26.777 1.00 70.44 93 VAL A O 1
ATOM 747 N N . ASN A 1 94 ? 21.195 15.426 -25.958 1.00 66.62 94 ASN A N 1
ATOM 748 C CA . ASN A 1 94 ? 20.414 15.393 -27.194 1.00 66.62 94 ASN A CA 1
ATOM 749 C C . ASN A 1 94 ? 21.068 16.220 -28.320 1.00 66.62 94 ASN A C 1
ATOM 751 O O . ASN A 1 94 ? 21.000 15.833 -29.484 1.00 66.62 94 ASN A O 1
ATOM 755 N N . SER A 1 95 ? 21.736 17.331 -27.981 1.00 69.12 95 SER A N 1
ATOM 756 C CA . SER A 1 95 ? 22.454 18.170 -28.953 1.00 69.12 95 SER A CA 1
ATOM 757 C C . SER A 1 95 ? 23.729 17.526 -29.513 1.00 69.12 95 SER A C 1
ATOM 759 O O . SER A 1 95 ? 24.023 17.698 -30.693 1.00 69.12 95 SER A O 1
ATOM 761 N N . GLU A 1 96 ? 24.456 16.750 -28.704 1.00 69.75 96 GLU A N 1
ATOM 762 C CA . GLU A 1 96 ? 25.671 16.037 -29.133 1.00 69.75 96 GLU A CA 1
ATOM 763 C C . GLU A 1 96 ? 25.345 14.810 -29.997 1.00 69.75 96 GLU A C 1
ATOM 765 O O . GLU A 1 96 ? 26.132 14.434 -30.856 1.00 69.75 96 GLU A O 1
ATOM 770 N N . PHE A 1 97 ? 24.165 14.207 -29.820 1.00 61.62 97 PHE A N 1
ATOM 771 C CA . PHE A 1 97 ? 23.739 13.040 -30.601 1.00 61.62 97 PHE A CA 1
ATOM 772 C C . PHE A 1 97 ? 23.226 13.390 -32.013 1.00 61.62 97 PHE A C 1
ATOM 774 O O . PHE A 1 97 ? 23.048 12.501 -32.839 1.00 61.62 97 PHE A O 1
ATOM 781 N N . GLN A 1 98 ? 22.946 14.671 -32.285 1.00 51.28 98 GLN A N 1
ATOM 782 C CA . GLN A 1 98 ? 22.444 15.171 -33.577 1.00 51.28 98 GLN A CA 1
ATOM 783 C C . GLN A 1 98 ? 23.531 15.873 -34.418 1.00 51.28 98 GLN A C 1
ATOM 785 O O . GLN A 1 98 ? 23.210 16.474 -35.446 1.00 51.28 98 GLN A O 1
ATOM 790 N N . ARG A 1 99 ? 24.797 15.828 -33.982 1.00 53.22 99 ARG A N 1
ATOM 791 C CA . ARG A 1 99 ? 25.975 16.219 -34.773 1.00 53.22 99 ARG A CA 1
ATOM 792 C C . ARG A 1 99 ? 26.613 14.999 -35.422 1.00 53.22 99 ARG A C 1
ATOM 794 O O . ARG A 1 99 ? 27.100 15.166 -36.561 1.00 53.22 99 ARG A O 1
#

Sequence (99 aa):
MQEHGASTLGMAEKETVQELAGELLDSDNLNRAYKQVKRNHGAPGIDGMIVEEALPWLREHRDKLLQSIQEGKYKTSPVWRKKLPNHMEAEYVNSEFQR

Organism: NCBI:txid1572857